Protein AF-A0A1E3NEI4-F1 (afdb_monomer_lite)

pLDDT: mean 73.91, std 18.16, range [31.12, 93.88]

Secondary structure (DSSP, 8-state):
--------GGGS-HHHHHHHHHHHHTPPTT--HHHHHHHHHTSHIIIIISGGGHHHHTT--HHHHHHHHHHHHHHHHHHHHHHHHTT------TT------HHHHHHHHS--TT--HHHHHSHHHHHHHHHHHHHHHHHHHHHHHHHHHHHHHHHHHHHHHH-

Organism: NCBI:txid763406

Structure (mmCIF, N/CA/C/O backbone):
data_AF-A0A1E3NEI4-F1
#
_entry.id   AF-A0A1E3NEI4-F1
#
loop_
_atom_site.group_PDB
_atom_site.id
_atom_site.type_symbol
_atom_site.label_atom_id
_atom_site.label_alt_id
_atom_site.label_comp_id
_atom_site.label_asym_id
_atom_site.label_entity_id
_atom_site.label_seq_id
_atom_site.pdbx_PDB_ins_code
_atom_site.Cartn_x
_atom_site.Cartn_y
_atom_site.Cartn_z
_atom_site.occupancy
_atom_site.B_iso_or_equiv
_atom_site.auth_seq_id
_atom_site.auth_comp_id
_atom_site.auth_asym_id
_atom_site.auth_atom_id
_atom_site.pdbx_PDB_model_num
ATOM 1 N N . MET A 1 1 ? 13.056 -7.498 29.288 1.00 32.44 1 MET A N 1
ATOM 2 C CA . MET A 1 1 ? 12.630 -6.504 28.282 1.00 32.44 1 MET A CA 1
ATOM 3 C C . MET A 1 1 ? 12.299 -7.281 27.020 1.00 32.44 1 MET A C 1
ATOM 5 O O . MET A 1 1 ? 13.171 -8.035 26.600 1.00 32.44 1 MET A O 1
ATOM 9 N N . PRO A 1 2 ? 11.067 -7.237 26.489 1.00 31.12 2 PRO A N 1
ATOM 10 C CA . PRO A 1 2 ? 10.793 -7.871 25.208 1.00 31.12 2 PRO A CA 1
ATOM 11 C C . PRO A 1 2 ? 11.512 -7.075 24.117 1.00 31.12 2 PRO A C 1
ATOM 13 O O . PRO A 1 2 ? 11.539 -5.848 24.166 1.00 31.12 2 PRO A O 1
ATOM 16 N N . ALA A 1 3 ? 12.159 -7.781 23.193 1.00 32.00 3 ALA A N 1
ATOM 17 C CA . ALA A 1 3 ? 12.844 -7.176 22.064 1.00 32.00 3 ALA A CA 1
ATOM 18 C C . ALA A 1 3 ? 11.830 -6.391 21.223 1.00 32.00 3 ALA A C 1
ATOM 20 O O . ALA A 1 3 ? 10.843 -6.965 20.764 1.00 32.00 3 ALA A O 1
ATOM 21 N N . GLU A 1 4 ? 12.073 -5.096 21.029 1.00 39.81 4 GLU A N 1
ATOM 22 C CA . GLU A 1 4 ? 11.400 -4.310 20.000 1.00 39.81 4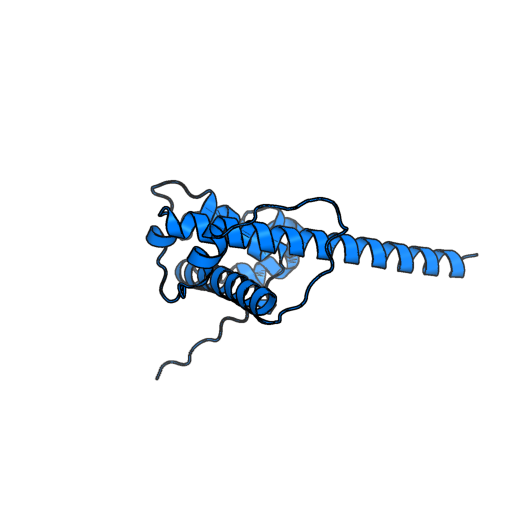 GLU A CA 1
ATOM 23 C C . GLU A 1 4 ? 11.684 -4.988 18.656 1.00 39.81 4 GLU A C 1
ATOM 25 O O . GLU A 1 4 ? 12.783 -4.883 18.107 1.00 39.81 4 GLU A O 1
ATOM 30 N N . GLN A 1 5 ? 10.716 -5.749 18.142 1.00 42.44 5 GLN A N 1
ATOM 31 C CA . GLN A 1 5 ? 10.743 -6.174 16.752 1.00 42.44 5 GLN A CA 1
ATOM 32 C C . GLN A 1 5 ? 10.670 -4.905 15.912 1.00 42.44 5 GLN A C 1
ATOM 34 O O . GLN A 1 5 ? 9.613 -4.308 15.726 1.00 42.44 5 GLN A O 1
ATOM 39 N N . THR A 1 6 ? 11.829 -4.461 15.440 1.00 49.47 6 THR A N 1
ATOM 40 C CA . THR A 1 6 ? 11.937 -3.355 14.503 1.00 49.47 6 THR A CA 1
ATOM 41 C C . THR A 1 6 ? 11.277 -3.818 13.212 1.00 49.47 6 THR A C 1
ATOM 43 O O . THR A 1 6 ? 11.806 -4.662 12.488 1.00 49.47 6 THR A O 1
ATOM 46 N N . LEU A 1 7 ? 10.065 -3.327 12.966 1.00 64.56 7 LEU A N 1
ATOM 47 C CA . LEU A 1 7 ? 9.289 -3.658 11.780 1.00 64.56 7 LEU A CA 1
ATOM 48 C C . LEU A 1 7 ? 10.082 -3.214 10.544 1.00 64.56 7 LEU A C 1
ATOM 50 O O . LEU A 1 7 ? 10.242 -2.021 10.291 1.00 64.56 7 LEU A O 1
ATOM 54 N N . ASN A 1 8 ? 10.619 -4.168 9.780 1.00 72.38 8 ASN A N 1
ATOM 55 C CA . ASN A 1 8 ? 11.379 -3.858 8.572 1.00 72.38 8 ASN A CA 1
ATOM 56 C C . ASN A 1 8 ? 10.416 -3.497 7.431 1.00 72.38 8 ASN A C 1
ATOM 58 O O . ASN A 1 8 ? 10.026 -4.342 6.623 1.00 72.38 8 ASN A O 1
ATOM 62 N N . LEU A 1 9 ? 10.023 -2.225 7.386 1.00 78.38 9 LEU A N 1
ATOM 63 C CA . LEU A 1 9 ? 9.092 -1.695 6.392 1.00 78.38 9 LEU A CA 1
ATOM 64 C C . LEU A 1 9 ? 9.659 -1.742 4.971 1.00 78.38 9 LEU A C 1
ATOM 66 O O . LEU A 1 9 ? 8.889 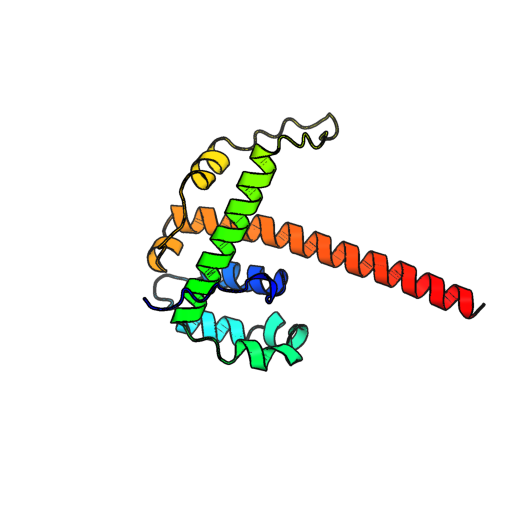-1.799 4.015 1.00 78.38 9 LEU A O 1
ATOM 70 N N . ASP A 1 10 ? 10.980 -1.731 4.794 1.00 77.12 10 ASP A N 1
ATOM 71 C CA . ASP A 1 10 ? 11.616 -1.735 3.470 1.00 77.12 10 ASP A CA 1
ATOM 72 C C . ASP A 1 10 ? 11.449 -3.063 2.729 1.00 77.12 10 ASP A C 1
ATOM 74 O O . ASP A 1 10 ? 11.578 -3.106 1.506 1.00 77.12 10 ASP A O 1
ATOM 78 N N . LYS A 1 11 ? 11.067 -4.129 3.443 1.00 79.62 11 LYS A N 1
ATOM 79 C CA . LYS A 1 11 ? 10.686 -5.407 2.836 1.00 79.62 11 LYS A CA 1
ATOM 80 C C . LYS A 1 11 ? 9.455 -5.279 1.928 1.00 79.62 11 LYS A C 1
ATOM 82 O O . LYS A 1 11 ? 9.318 -6.039 0.973 1.00 79.62 11 LYS A O 1
ATOM 87 N N . TYR A 1 12 ? 8.560 -4.334 2.212 1.00 82.62 12 TYR A N 1
ATOM 88 C CA . TYR A 1 12 ? 7.287 -4.224 1.509 1.00 82.62 12 TYR A CA 1
ATOM 89 C C . TYR A 1 12 ? 7.366 -3.268 0.310 1.00 82.62 12 TYR A C 1
ATOM 91 O O . TYR A 1 12 ? 7.750 -2.103 0.478 1.00 82.62 12 TYR A O 1
ATOM 99 N N . PRO A 1 13 ? 6.946 -3.711 -0.890 1.00 87.00 13 PRO A N 1
ATOM 100 C CA . PRO A 1 13 ? 6.829 -2.849 -2.060 1.00 87.00 13 PRO A CA 1
ATOM 101 C C . PRO A 1 13 ? 5.923 -1.630 -1.823 1.00 87.00 13 PRO A C 1
ATOM 103 O O . PRO A 1 13 ? 4.937 -1.691 -1.086 1.00 87.00 13 PRO A O 1
ATOM 106 N N . THR A 1 14 ? 6.237 -0.506 -2.470 1.00 88.56 14 THR A N 1
ATOM 107 C CA . THR A 1 14 ? 5.527 0.772 -2.282 1.00 88.56 14 THR A CA 1
ATOM 108 C C . THR A 1 14 ? 4.039 0.694 -2.646 1.00 88.56 14 THR A C 1
ATOM 110 O O . THR A 1 14 ? 3.203 1.301 -1.981 1.00 88.56 14 THR A O 1
ATOM 113 N N . ASP A 1 15 ? 3.686 -0.075 -3.673 1.00 88.62 15 ASP A N 1
ATOM 114 C CA . ASP A 1 15 ? 2.300 -0.346 -4.074 1.00 88.62 15 ASP A CA 1
ATOM 115 C C . ASP A 1 15 ? 1.542 -1.206 -3.049 1.00 88.62 15 ASP A C 1
ATOM 117 O O . ASP A 1 15 ? 0.363 -0.970 -2.802 1.00 88.62 15 ASP A O 1
ATOM 121 N N . THR A 1 16 ? 2.226 -2.147 -2.398 1.00 89.38 16 THR A N 1
ATOM 122 C CA . THR A 1 16 ? 1.676 -2.948 -1.294 1.00 89.38 16 THR A CA 1
ATOM 123 C C . THR A 1 16 ? 1.383 -2.075 -0.074 1.00 89.38 16 THR A C 1
ATOM 125 O O . THR A 1 16 ? 0.294 -2.148 0.492 1.00 89.38 16 THR A O 1
ATOM 128 N N . LYS A 1 17 ? 2.323 -1.194 0.296 1.00 89.88 17 LYS A N 1
ATOM 129 C CA . LYS A 1 17 ? 2.122 -0.202 1.365 1.00 89.88 17 LYS A CA 1
ATOM 130 C C . LYS A 1 17 ? 0.934 0.712 1.062 1.00 89.88 17 LYS A C 1
ATOM 132 O O . LYS A 1 17 ? 0.111 0.961 1.936 1.00 89.88 17 LYS A O 1
ATOM 137 N N . LEU A 1 18 ? 0.833 1.182 -0.186 1.00 92.00 18 LEU A N 1
ATOM 138 C CA . LEU A 1 18 ? -0.276 2.022 -0.637 1.00 92.00 18 LEU A CA 1
ATOM 139 C C . LEU A 1 18 ? -1.618 1.294 -0.510 1.00 92.00 18 LEU A C 1
ATOM 141 O O . LEU A 1 18 ? -2.560 1.870 0.026 1.00 92.00 18 LEU A O 1
ATOM 145 N N . LEU A 1 19 ? -1.692 0.041 -0.965 1.00 92.50 19 LEU A N 1
ATOM 146 C CA . LEU A 1 19 ? -2.904 -0.769 -0.873 1.00 92.50 19 LEU A CA 1
ATOM 147 C C . LEU A 1 19 ? -3.375 -0.923 0.577 1.00 92.50 19 LEU A C 1
ATOM 149 O O . LEU A 1 19 ? -4.558 -0.747 0.848 1.00 92.50 19 LEU A O 1
ATOM 153 N N . LEU A 1 20 ? -2.464 -1.212 1.509 1.00 91.69 20 LEU A N 1
ATOM 154 C CA . LEU A 1 20 ? -2.799 -1.354 2.928 1.00 91.69 20 LEU A CA 1
ATOM 155 C C . LEU A 1 20 ? -3.431 -0.081 3.500 1.00 91.69 20 LEU A C 1
ATOM 157 O O . LEU A 1 20 ? -4.503 -0.141 4.098 1.00 91.69 20 LEU A O 1
ATOM 161 N N . CYS A 1 21 ? -2.810 1.078 3.268 1.00 91.56 21 CYS A N 1
ATOM 162 C CA . CYS A 1 21 ? -3.359 2.355 3.723 1.00 91.56 21 CYS A CA 1
ATOM 163 C C . CYS A 1 21 ? -4.707 2.678 3.055 1.00 91.56 21 CYS A C 1
ATOM 165 O O . CYS A 1 21 ? -5.596 3.210 3.715 1.00 91.56 21 CYS A O 1
ATOM 167 N N . GLN A 1 22 ? -4.884 2.333 1.774 1.00 92.06 22 GLN A N 1
ATOM 168 C CA . GLN A 1 22 ? -6.152 2.527 1.064 1.00 92.06 22 GLN A CA 1
ATOM 169 C C . GLN A 1 22 ? -7.271 1.645 1.622 1.00 92.06 22 GLN A C 1
ATOM 171 O O . GLN A 1 22 ? -8.366 2.140 1.850 1.00 92.06 22 GLN A O 1
ATOM 176 N N . LEU A 1 23 ? -6.999 0.369 1.903 1.00 92.69 23 LEU A N 1
ATOM 177 C CA . LEU A 1 23 ? -7.999 -0.539 2.472 1.00 92.69 23 LEU A CA 1
ATOM 178 C C . LEU A 1 23 ? -8.478 -0.083 3.854 1.00 92.69 23 LEU A C 1
ATOM 180 O O . LEU A 1 23 ? -9.658 -0.227 4.163 1.00 92.69 23 LEU A O 1
ATOM 184 N N . VAL A 1 24 ? -7.578 0.483 4.663 1.00 91.25 24 VAL A N 1
ATOM 185 C CA . VAL A 1 24 ? -7.924 1.078 5.962 1.00 91.25 24 VAL A CA 1
ATOM 186 C C . VAL A 1 24 ? -8.730 2.363 5.776 1.00 91.25 24 VAL A C 1
ATOM 188 O O . VAL A 1 24 ? -9.719 2.567 6.470 1.00 91.25 24 VAL A O 1
ATOM 191 N N . TYR A 1 25 ? -8.354 3.212 4.818 1.00 89.62 25 TYR A N 1
ATOM 192 C CA . TYR A 1 25 ? -9.099 4.433 4.505 1.00 89.62 25 TYR A CA 1
ATOM 193 C C . TYR A 1 25 ? -10.526 4.151 3.998 1.00 89.62 25 TYR A C 1
ATOM 195 O O . TYR A 1 25 ? -11.470 4.839 4.384 1.00 89.62 25 TYR A O 1
ATOM 203 N N . ASP A 1 26 ? -10.685 3.115 3.173 1.00 89.56 26 ASP A N 1
ATOM 204 C CA . ASP A 1 26 ? -11.965 2.688 2.597 1.00 89.56 26 ASP A CA 1
ATOM 205 C C . ASP A 1 26 ? -12.800 1.814 3.557 1.00 89.56 26 ASP A C 1
ATOM 207 O O . ASP A 1 26 ? -13.922 1.406 3.224 1.00 89.56 26 ASP A O 1
ATOM 211 N N . ALA A 1 27 ? -12.272 1.495 4.744 1.00 87.94 27 ALA A N 1
ATOM 212 C CA . ALA A 1 27 ? -12.986 0.725 5.751 1.00 87.94 27 ALA A CA 1
ATOM 213 C C . ALA A 1 27 ? -14.217 1.500 6.253 1.00 87.94 27 ALA A C 1
ATOM 215 O O . ALA A 1 27 ? -14.184 2.711 6.491 1.00 87.94 27 ALA A O 1
ATOM 216 N N . LYS A 1 28 ? -15.339 0.791 6.401 1.00 84.12 28 LYS A N 1
ATOM 217 C CA . LYS A 1 28 ? -16.586 1.355 6.926 1.00 84.12 28 LYS A CA 1
ATOM 218 C C . LYS A 1 28 ? -16.657 1.145 8.435 1.00 84.12 28 LYS A C 1
ATOM 220 O O . LYS A 1 28 ? -15.954 0.300 8.986 1.00 84.12 28 LYS A O 1
ATOM 225 N N . GLU A 1 29 ? -17.547 1.881 9.098 1.00 77.06 29 GLU A N 1
ATOM 226 C CA . GLU A 1 29 ? -17.902 1.571 10.485 1.00 77.06 29 GLU A CA 1
ATOM 227 C C . GLU A 1 29 ? -18.332 0.103 10.602 1.00 77.06 29 GLU A C 1
ATOM 229 O O . GLU A 1 29 ? -19.144 -0.385 9.813 1.00 77.06 29 GLU A O 1
ATOM 234 N N . GLY A 1 30 ? -17.749 -0.602 11.572 1.00 79.19 30 GLY A N 1
ATOM 235 C CA . GLY A 1 30 ? -17.979 -2.028 11.802 1.00 79.19 30 GLY A CA 1
ATOM 236 C C . GLY A 1 30 ? -17.000 -2.972 11.099 1.00 79.19 30 GLY A C 1
ATOM 237 O O . GLY A 1 30 ? -17.056 -4.165 11.373 1.00 79.19 30 GLY A O 1
ATOM 238 N N . ASN A 1 31 ? -16.098 -2.478 10.241 1.00 87.38 31 ASN A N 1
ATOM 239 C CA . ASN A 1 31 ? -15.001 -3.303 9.732 1.00 87.38 31 ASN A CA 1
ATOM 240 C C . ASN A 1 31 ? -13.953 -3.584 10.816 1.00 87.38 31 ASN A C 1
ATOM 242 O O . ASN A 1 31 ? -13.656 -2.708 11.628 1.00 87.38 31 ASN A O 1
ATOM 246 N N . THR A 1 32 ? -13.369 -4.782 10.792 1.00 88.69 32 THR A N 1
ATOM 247 C CA . THR A 1 32 ? -12.263 -5.171 11.684 1.00 88.69 32 THR A CA 1
ATOM 248 C C . THR A 1 32 ? -10.937 -5.303 10.931 1.00 88.69 32 THR A C 1
ATOM 250 O O . THR A 1 32 ? -10.891 -5.274 9.697 1.00 88.69 32 THR A O 1
ATOM 253 N N . TRP A 1 33 ? -9.831 -5.468 11.661 1.00 87.62 33 TRP A N 1
ATOM 254 C CA . TRP A 1 33 ? -8.532 -5.754 11.045 1.00 87.62 33 TRP A CA 1
ATOM 255 C C . TRP A 1 33 ? -8.518 -7.082 10.291 1.00 87.62 33 TRP A C 1
ATOM 257 O O . TRP A 1 33 ? -7.833 -7.188 9.278 1.00 87.62 33 TRP A O 1
ATOM 267 N N . GLU A 1 34 ? -9.288 -8.073 10.738 1.00 89.38 34 GLU A N 1
ATOM 268 C CA . GLU A 1 34 ? -9.462 -9.346 10.038 1.00 89.38 34 GLU A CA 1
ATOM 269 C C . GLU A 1 34 ? -10.126 -9.144 8.673 1.00 89.38 34 GLU A C 1
ATOM 271 O O . GLU A 1 34 ? -9.648 -9.701 7.687 1.00 89.38 34 GLU A O 1
ATOM 276 N N . ASP A 1 35 ? -11.160 -8.298 8.581 1.00 90.75 35 ASP A N 1
ATOM 277 C CA . ASP A 1 35 ? -11.786 -7.970 7.292 1.00 90.75 35 ASP A CA 1
ATOM 278 C C . ASP A 1 35 ? -10.788 -7.311 6.334 1.00 90.75 35 ASP A C 1
ATOM 280 O O . ASP A 1 35 ? -10.783 -7.566 5.128 1.00 90.75 35 ASP A O 1
ATOM 284 N N . ILE A 1 36 ? -9.953 -6.414 6.865 1.00 91.19 36 ILE A N 1
ATOM 285 C CA . ILE A 1 36 ? -8.941 -5.701 6.083 1.00 91.19 36 ILE A CA 1
ATOM 286 C C . ILE A 1 36 ? -7.853 -6.674 5.629 1.00 91.19 36 ILE A C 1
ATOM 288 O O . ILE A 1 36 ? -7.448 -6.624 4.467 1.00 91.19 36 ILE A O 1
ATOM 292 N N . LEU A 1 37 ? -7.416 -7.575 6.512 1.00 90.00 37 LEU A N 1
ATOM 293 C CA . LEU A 1 37 ? -6.446 -8.618 6.199 1.00 90.00 37 LEU A CA 1
ATOM 294 C C . LEU A 1 37 ? -6.969 -9.536 5.094 1.00 90.00 37 LEU A C 1
ATOM 296 O O . LEU A 1 37 ? -6.253 -9.769 4.123 1.00 90.00 37 LEU A O 1
ATOM 300 N N . ASP A 1 38 ? -8.217 -9.997 5.198 1.00 89.50 38 ASP A N 1
ATOM 301 C CA . ASP A 1 38 ? -8.843 -10.855 4.190 1.00 89.50 38 ASP A CA 1
ATOM 302 C C . ASP A 1 38 ? -8.923 -10.155 2.824 1.00 89.50 38 ASP A C 1
ATOM 304 O O . ASP A 1 38 ? -8.510 -10.701 1.797 1.00 89.50 38 ASP A O 1
ATOM 308 N N . ARG A 1 39 ? -9.355 -8.888 2.796 1.00 91.06 39 ARG A N 1
ATOM 309 C CA . ARG A 1 39 ? -9.352 -8.088 1.560 1.00 91.06 39 ARG A CA 1
ATOM 310 C C . ARG A 1 39 ? -7.951 -7.909 0.993 1.00 91.06 39 ARG A C 1
ATOM 312 O O . ARG A 1 39 ? -7.786 -7.942 -0.225 1.00 91.06 39 ARG A O 1
ATOM 319 N N . PHE A 1 40 ? -6.955 -7.709 1.851 1.00 90.38 40 PHE A N 1
ATOM 320 C CA . PHE A 1 40 ? -5.568 -7.516 1.451 1.00 90.38 40 PHE A CA 1
ATOM 321 C C . PHE A 1 40 ? -4.981 -8.774 0.802 1.00 90.38 40 PHE A C 1
ATOM 323 O O . PHE A 1 40 ? -4.513 -8.700 -0.336 1.00 90.38 40 PHE A O 1
ATOM 330 N N . ILE A 1 41 ? -5.052 -9.930 1.470 1.00 87.88 41 ILE A N 1
ATOM 331 C CA . ILE A 1 41 ? -4.466 -11.184 0.963 1.00 87.88 41 ILE A CA 1
ATOM 332 C C . ILE A 1 41 ? -5.138 -11.658 -0.329 1.00 87.88 41 ILE A C 1
ATOM 334 O O . ILE A 1 41 ? -4.476 -12.241 -1.186 1.00 87.88 41 ILE A O 1
ATOM 338 N N . ASN A 1 42 ? -6.427 -11.352 -0.504 1.00 87.19 42 ASN A N 1
ATOM 339 C CA . ASN A 1 42 ? -7.191 -11.712 -1.696 1.00 87.19 42 ASN A CA 1
ATOM 340 C C . ASN A 1 42 ? -7.108 -10.657 -2.817 1.00 87.19 42 ASN A C 1
ATOM 342 O O . ASN A 1 42 ? -7.613 -10.880 -3.921 1.00 87.19 42 ASN A O 1
ATOM 346 N N . HIS A 1 43 ? -6.460 -9.511 -2.587 1.00 89.75 43 HIS A N 1
ATOM 347 C CA . HIS A 1 43 ? -6.414 -8.432 -3.570 1.00 89.75 43 HIS A CA 1
ATOM 348 C C . HIS A 1 43 ? -5.577 -8.820 -4.808 1.00 89.75 43 HIS A C 1
ATOM 350 O O . HIS A 1 43 ? -4.484 -9.368 -4.650 1.00 89.75 43 HIS A O 1
ATOM 356 N N . PRO A 1 44 ? -5.987 -8.484 -6.052 1.00 88.25 44 PRO A N 1
ATOM 357 C CA . PRO A 1 44 ? -5.240 -8.829 -7.270 1.00 88.25 44 PRO A CA 1
ATOM 358 C C . PRO A 1 44 ? -3.787 -8.343 -7.308 1.00 88.25 44 PRO A C 1
ATOM 360 O O . PRO A 1 44 ? -2.937 -8.997 -7.907 1.00 88.25 44 PRO A O 1
ATOM 363 N N . ILE A 1 45 ? -3.484 -7.206 -6.673 1.00 85.44 45 ILE A N 1
ATOM 364 C CA . ILE A 1 45 ? -2.097 -6.725 -6.532 1.00 85.44 45 ILE A CA 1
ATOM 365 C C . ILE A 1 45 ? -1.269 -7.741 -5.733 1.00 85.44 45 ILE A C 1
ATOM 367 O O . ILE A 1 45 ? -0.162 -8.079 -6.131 1.00 85.44 45 ILE A O 1
ATOM 371 N N . ILE A 1 46 ? -1.814 -8.293 -4.653 1.00 85.88 46 ILE A N 1
ATOM 372 C CA . ILE A 1 46 ? -1.108 -9.286 -3.842 1.00 85.88 46 ILE A CA 1
ATOM 373 C C . ILE A 1 46 ? -1.085 -10.635 -4.555 1.00 85.88 46 ILE A C 1
ATOM 375 O O . ILE A 1 46 ? -0.019 -11.212 -4.751 1.00 85.88 46 ILE A O 1
ATOM 379 N N . THR A 1 47 ? -2.238 -11.101 -5.036 1.00 84.69 47 THR A N 1
ATOM 380 C CA . THR A 1 47 ? -2.362 -12.450 -5.599 1.00 84.69 47 THR A CA 1
ATOM 381 C C . THR A 1 47 ? -1.699 -12.623 -6.967 1.00 84.69 47 THR A C 1
ATOM 383 O O . THR A 1 47 ? -1.241 -13.718 -7.288 1.00 84.69 47 THR A O 1
ATOM 386 N N . ARG A 1 48 ? -1.631 -11.567 -7.792 1.00 82.88 48 ARG A N 1
ATOM 387 C CA . ARG A 1 48 ? -1.085 -11.642 -9.161 1.00 82.88 48 ARG A CA 1
ATOM 388 C C . ARG A 1 48 ? 0.265 -10.961 -9.310 1.00 82.88 48 ARG A C 1
ATOM 390 O O . ARG A 1 48 ? 1.155 -11.537 -9.925 1.00 82.88 48 ARG A O 1
ATOM 397 N N . LEU A 1 49 ? 0.413 -9.737 -8.800 1.00 80.38 49 LEU A N 1
ATOM 398 C CA . LEU A 1 49 ? 1.640 -8.959 -9.003 1.00 80.38 49 LEU A CA 1
ATOM 399 C C . LEU A 1 49 ? 2.740 -9.387 -8.028 1.00 80.38 49 LEU A C 1
ATOM 401 O O . LEU A 1 49 ? 3.887 -9.543 -8.436 1.00 80.38 49 LEU A O 1
ATOM 405 N N . HIS A 1 50 ? 2.372 -9.645 -6.774 1.00 80.56 50 HIS A N 1
ATOM 406 C CA . HIS A 1 50 ? 3.282 -10.118 -5.726 1.00 80.56 50 HIS A CA 1
ATOM 407 C C . HIS A 1 50 ? 3.076 -11.602 -5.406 1.00 80.56 50 HIS A C 1
ATOM 409 O O . HIS A 1 50 ? 3.398 -12.053 -4.310 1.00 80.56 50 HIS A O 1
ATOM 415 N N . GLY A 1 51 ? 2.567 -12.371 -6.377 1.00 63.16 51 GLY A N 1
ATOM 416 C CA . GLY A 1 51 ? 2.099 -13.748 -6.198 1.00 63.16 51 GLY A CA 1
ATOM 417 C C . GLY A 1 51 ? 3.112 -14.700 -5.547 1.00 63.16 51 GLY A C 1
ATOM 418 O O . GLY A 1 51 ? 2.761 -15.547 -4.729 1.00 63.16 51 GLY A O 1
ATOM 419 N N . THR A 1 52 ? 4.397 -14.523 -5.850 1.00 59.41 52 THR A N 1
ATOM 420 C CA . THR A 1 52 ? 5.501 -15.290 -5.250 1.00 59.41 52 THR A CA 1
ATOM 421 C C . THR A 1 52 ? 5.826 -14.868 -3.814 1.00 59.41 52 THR A C 1
ATOM 423 O O . THR A 1 52 ? 6.313 -15.685 -3.040 1.00 59.41 52 THR A O 1
ATOM 426 N N . SER A 1 53 ? 5.522 -13.623 -3.438 1.00 59.50 53 SER A N 1
ATOM 427 C CA . SER A 1 53 ? 5.647 -13.100 -2.071 1.00 59.50 53 SER A CA 1
ATOM 428 C C . SER A 1 53 ? 4.395 -13.337 -1.221 1.00 59.50 53 SER A C 1
ATOM 430 O O . SER A 1 53 ? 4.432 -13.038 -0.033 1.00 59.50 53 SER A O 1
ATOM 432 N N . ILE A 1 54 ? 3.307 -13.924 -1.752 1.00 56.66 54 ILE A N 1
ATOM 433 C CA . ILE A 1 54 ? 2.103 -14.267 -0.961 1.00 56.66 54 ILE A CA 1
ATOM 434 C C . ILE A 1 54 ? 2.467 -15.098 0.273 1.00 56.66 54 ILE A C 1
ATOM 436 O O . ILE A 1 54 ? 1.900 -14.864 1.331 1.00 56.66 54 ILE A O 1
ATOM 440 N N . MET A 1 55 ? 3.436 -16.019 0.185 1.00 55.12 55 MET A N 1
ATOM 441 C CA . MET A 1 55 ? 3.873 -16.803 1.352 1.00 55.12 55 MET A CA 1
ATOM 442 C C . MET A 1 55 ? 4.447 -15.931 2.479 1.00 55.12 55 MET A C 1
ATOM 444 O O . MET A 1 55 ? 4.372 -16.304 3.646 1.00 55.12 55 MET A O 1
ATOM 448 N N . GLU A 1 56 ? 4.998 -14.763 2.148 1.00 64.44 56 GLU A N 1
ATOM 449 C CA . GLU A 1 56 ? 5.493 -13.798 3.129 1.00 64.44 56 GLU A CA 1
ATOM 450 C C . GLU A 1 56 ? 4.358 -12.983 3.761 1.00 64.44 56 GLU A C 1
ATOM 452 O O . GLU A 1 56 ? 4.478 -12.572 4.912 1.00 64.44 56 GLU A O 1
ATOM 457 N N . PHE A 1 57 ? 3.253 -12.789 3.033 1.00 64.50 57 PHE A N 1
ATOM 458 C CA . PHE A 1 57 ? 2.049 -12.100 3.508 1.00 64.50 57 PHE A CA 1
ATOM 459 C C . PHE A 1 57 ? 1.062 -13.029 4.229 1.00 64.50 57 PHE A C 1
ATOM 461 O O . PHE A 1 57 ? 0.305 -12.573 5.079 1.00 64.50 57 PHE A O 1
ATOM 468 N N . ALA A 1 58 ? 1.088 -14.331 3.933 1.00 60.53 58 ALA A N 1
ATOM 469 C CA . ALA A 1 58 ? 0.159 -15.333 4.462 1.00 60.53 58 ALA A CA 1
ATOM 470 C C . ALA A 1 58 ? 0.298 -15.575 5.975 1.00 60.53 58 ALA A C 1
ATOM 472 O O . ALA A 1 58 ? -0.610 -16.122 6.593 1.00 60.53 58 ALA A O 1
ATOM 473 N N . ASN A 1 59 ? 1.422 -15.165 6.569 1.00 67.12 59 ASN A N 1
ATOM 474 C CA . ASN A 1 59 ? 1.682 -15.305 8.003 1.00 67.12 59 ASN A CA 1
ATOM 475 C C . ASN A 1 59 ? 1.385 -14.031 8.806 1.00 67.12 59 ASN A C 1
ATOM 477 O O . ASN A 1 59 ? 1.596 -14.027 10.018 1.00 67.12 59 ASN A O 1
ATOM 481 N N . ILE A 1 60 ? 0.936 -12.951 8.157 1.00 76.12 60 ILE A N 1
ATOM 482 C CA . ILE A 1 60 ? 0.577 -11.713 8.853 1.00 76.12 60 ILE A CA 1
ATOM 483 C C . ILE A 1 60 ? -0.716 -11.958 9.633 1.00 76.12 60 ILE A C 1
ATOM 485 O O . ILE A 1 60 ? -1.723 -12.358 9.051 1.00 76.12 60 ILE A O 1
ATOM 489 N N . LYS A 1 61 ? -0.698 -11.711 10.946 1.00 79.00 61 LYS A N 1
ATOM 490 C CA . LYS A 1 61 ? -1.912 -11.703 11.774 1.00 79.00 61 LYS A CA 1
ATOM 491 C C . LYS A 1 61 ? -2.558 -10.318 11.762 1.00 79.00 61 LYS A C 1
ATOM 493 O O . LYS A 1 61 ? -1.902 -9.325 11.459 1.00 79.00 61 LYS A O 1
ATOM 498 N N . ALA A 1 62 ? -3.836 -10.240 12.128 1.00 75.81 62 ALA A N 1
ATOM 499 C CA . ALA A 1 62 ? -4.577 -8.977 12.197 1.00 75.81 62 ALA A CA 1
ATOM 500 C C . ALA A 1 62 ? -3.898 -7.941 13.122 1.00 75.81 62 ALA A C 1
ATOM 502 O O . ALA A 1 62 ? -3.735 -6.783 12.738 1.00 75.81 62 ALA A O 1
ATOM 503 N N . ASP A 1 63 ? -3.393 -8.374 14.281 1.00 75.06 63 ASP A N 1
ATOM 504 C CA . ASP A 1 63 ? -2.647 -7.509 15.208 1.00 75.06 63 ASP A CA 1
ATOM 505 C C . ASP A 1 63 ? -1.340 -6.978 14.586 1.00 75.06 63 ASP A C 1
ATOM 507 O O . ASP A 1 63 ? -1.002 -5.797 14.722 1.00 75.06 63 ASP A O 1
ATOM 511 N N . ASP A 1 64 ? -0.633 -7.815 13.823 1.00 81.88 64 ASP A N 1
ATOM 512 C CA . ASP A 1 64 ? 0.598 -7.427 13.124 1.00 81.88 64 ASP A CA 1
ATOM 513 C C . ASP A 1 64 ? 0.304 -6.452 11.971 1.00 81.88 64 ASP A C 1
ATOM 515 O O . ASP A 1 64 ? 1.098 -5.549 11.692 1.00 81.88 64 ASP A O 1
ATOM 519 N N . LEU A 1 65 ? -0.856 -6.602 11.319 1.00 84.31 65 LEU A N 1
ATOM 520 C CA . LEU A 1 65 ? -1.323 -5.721 10.249 1.00 84.31 65 LEU A CA 1
ATOM 521 C C . LEU A 1 65 ? -1.534 -4.292 10.753 1.00 84.31 65 LEU A C 1
ATOM 523 O O . LEU A 1 65 ? -1.139 -3.339 10.079 1.00 84.31 65 LEU A O 1
ATOM 527 N N . SER A 1 66 ? -2.105 -4.149 11.951 1.00 83.19 66 SER A N 1
ATOM 528 C CA . SER A 1 66 ? -2.304 -2.842 12.579 1.00 83.19 66 SER A CA 1
ATOM 529 C C . SER A 1 66 ? -0.971 -2.117 12.786 1.00 83.19 66 SER A C 1
ATOM 531 O O . SER A 1 66 ? -0.774 -0.997 12.306 1.00 83.19 66 SER A O 1
ATOM 533 N N . THR A 1 67 ? -0.005 -2.816 13.385 1.00 83.00 67 THR A N 1
ATOM 534 C CA . THR A 1 67 ? 1.343 -2.310 13.657 1.00 83.00 67 THR A CA 1
ATOM 535 C C . THR A 1 67 ? 2.071 -1.960 12.357 1.00 83.00 67 THR A C 1
ATOM 537 O O . THR A 1 67 ? 2.758 -0.939 12.276 1.00 83.00 67 THR A O 1
ATOM 540 N N . LEU A 1 68 ? 1.878 -2.765 11.308 1.00 85.88 68 LEU A N 1
ATOM 541 C CA . LEU A 1 68 ? 2.425 -2.508 9.981 1.00 85.88 68 LEU A CA 1
ATOM 542 C C . LEU A 1 68 ? 1.873 -1.215 9.371 1.00 85.88 68 LEU A C 1
ATOM 544 O O . LEU A 1 68 ? 2.656 -0.381 8.918 1.00 85.88 68 LEU A O 1
ATOM 548 N N . VAL A 1 69 ? 0.552 -1.023 9.375 1.00 88.25 69 VAL A N 1
ATOM 549 C CA . VAL A 1 69 ? -0.084 0.184 8.823 1.00 88.25 69 VAL A CA 1
ATOM 550 C C . VAL A 1 69 ? 0.380 1.433 9.567 1.00 88.25 69 VAL A C 1
ATOM 552 O O . VAL A 1 69 ? 0.776 2.410 8.931 1.00 88.25 69 VAL A O 1
ATOM 555 N N . ILE A 1 70 ? 0.400 1.395 10.899 1.00 84.69 70 ILE A N 1
ATOM 556 C CA . ILE A 1 70 ? 0.870 2.518 11.721 1.00 84.69 70 ILE A CA 1
ATOM 557 C C . ILE A 1 70 ? 2.344 2.814 11.426 1.00 84.69 70 ILE A C 1
ATOM 559 O O . ILE A 1 70 ? 2.720 3.970 11.234 1.00 84.69 70 ILE A O 1
ATOM 563 N N . GLY A 1 71 ? 3.175 1.775 11.312 1.00 84.56 71 GLY A N 1
ATOM 564 C CA . GLY A 1 71 ? 4.574 1.905 10.912 1.00 84.56 71 GLY A CA 1
ATOM 565 C C . GLY A 1 71 ? 4.734 2.594 9.554 1.00 84.56 71 GLY A C 1
ATOM 566 O O . GLY A 1 71 ? 5.549 3.507 9.424 1.00 84.56 71 GLY A O 1
ATOM 567 N N . ILE A 1 72 ? 3.924 2.219 8.558 1.00 89.00 72 ILE A N 1
ATOM 568 C CA . ILE A 1 72 ? 3.929 2.838 7.222 1.00 89.00 72 ILE A CA 1
ATOM 569 C C . ILE A 1 72 ? 3.555 4.323 7.296 1.00 89.00 72 ILE A C 1
ATOM 571 O O . ILE A 1 72 ? 4.218 5.152 6.663 1.00 89.00 72 ILE A O 1
ATOM 575 N N . ILE A 1 73 ? 2.520 4.672 8.064 1.00 86.50 73 ILE A N 1
ATOM 576 C CA . ILE A 1 73 ? 2.095 6.066 8.253 1.00 86.50 73 ILE A CA 1
ATOM 577 C C . ILE A 1 73 ? 3.227 6.863 8.909 1.00 86.50 73 ILE A C 1
ATOM 579 O O . ILE A 1 73 ? 3.639 7.887 8.362 1.00 86.50 73 ILE A O 1
ATOM 583 N N . ASN A 1 74 ? 3.793 6.356 10.007 1.00 82.69 74 ASN A N 1
ATOM 584 C CA . ASN A 1 74 ? 4.890 6.990 10.741 1.00 82.69 74 ASN A CA 1
ATOM 585 C C . ASN A 1 74 ? 6.126 7.227 9.871 1.00 82.69 74 ASN A C 1
ATOM 587 O O . ASN A 1 74 ? 6.664 8.337 9.851 1.00 82.69 74 ASN A O 1
ATOM 591 N N . ASP A 1 75 ? 6.565 6.211 9.127 1.00 85.06 75 ASP A N 1
ATOM 592 C CA . ASP A 1 75 ? 7.703 6.312 8.211 1.00 85.06 75 ASP A CA 1
ATOM 593 C C . ASP A 1 75 ? 7.440 7.355 7.117 1.00 85.06 75 ASP A C 1
ATOM 595 O O . ASP A 1 75 ? 8.278 8.217 6.838 1.00 85.06 75 ASP A O 1
ATOM 599 N N . THR A 1 76 ? 6.234 7.337 6.544 1.00 83.62 76 THR A N 1
ATOM 600 C CA . THR A 1 76 ? 5.849 8.273 5.486 1.00 83.62 76 THR A CA 1
ATOM 601 C C . THR A 1 76 ? 5.815 9.709 6.004 1.00 83.62 76 THR A C 1
ATOM 603 O O . THR A 1 76 ? 6.410 10.590 5.383 1.00 83.62 76 THR A O 1
ATOM 606 N N . VAL A 1 77 ? 5.171 9.960 7.146 1.00 77.44 77 VAL A N 1
ATOM 607 C CA . VAL A 1 77 ? 5.082 11.294 7.765 1.00 77.44 77 VAL A CA 1
ATOM 608 C C . VAL A 1 77 ? 6.469 11.796 8.176 1.00 77.44 77 VAL A C 1
ATOM 610 O O . VAL A 1 77 ? 6.816 12.942 7.889 1.00 77.44 77 VAL A O 1
ATOM 613 N N . SER A 1 78 ? 7.310 10.938 8.757 1.00 77.81 78 SER A N 1
ATOM 614 C CA . SER A 1 78 ? 8.682 11.294 9.152 1.00 77.81 78 SER A CA 1
ATOM 615 C C . SER A 1 78 ? 9.547 11.681 7.951 1.00 77.81 78 SER A C 1
ATOM 617 O O . SER A 1 78 ? 10.289 12.663 8.002 1.00 77.81 78 SER A O 1
ATOM 619 N N . LYS A 1 79 ? 9.412 10.973 6.824 1.00 77.56 79 LYS A N 1
ATOM 620 C CA . LYS A 1 79 ? 10.099 11.327 5.572 1.00 77.56 79 LYS A CA 1
ATOM 621 C C . LYS A 1 79 ? 9.611 12.656 4.993 1.00 77.56 79 LYS A C 1
ATOM 623 O O . LYS A 1 79 ? 10.398 13.370 4.374 1.00 77.56 79 LYS A O 1
ATOM 628 N N . VAL A 1 80 ? 8.343 13.016 5.206 1.00 69.94 80 VAL A N 1
ATOM 629 C CA . VAL A 1 80 ? 7.822 14.342 4.839 1.00 69.94 80 VAL A CA 1
ATOM 630 C C . VAL A 1 80 ? 8.428 15.427 5.731 1.00 69.94 80 VAL A C 1
ATOM 632 O O . VAL A 1 80 ? 8.997 16.368 5.185 1.00 69.94 80 VAL A O 1
ATOM 635 N N . LYS A 1 81 ? 8.434 15.244 7.062 1.00 67.25 81 LYS A N 1
ATOM 636 C CA . LYS A 1 81 ? 9.107 16.160 8.010 1.00 67.25 81 LYS A CA 1
ATOM 637 C C . LYS A 1 81 ? 10.538 16.457 7.595 1.00 67.25 81 LYS A C 1
ATOM 639 O O . LYS A 1 81 ? 10.932 17.618 7.514 1.00 67.25 81 LYS A O 1
ATOM 644 N N . ALA A 1 82 ? 11.308 15.402 7.329 1.00 66.06 82 ALA A N 1
ATOM 645 C CA . ALA A 1 82 ? 12.720 15.501 6.983 1.00 66.06 82 ALA A CA 1
ATOM 646 C C . ALA A 1 82 ? 12.950 16.245 5.656 1.00 66.06 82 ALA A C 1
ATOM 648 O O . ALA A 1 82 ? 13.925 16.984 5.524 1.00 66.06 82 ALA A O 1
ATOM 649 N N . ALA A 1 83 ? 12.055 16.085 4.677 1.00 61.31 83 ALA A N 1
ATOM 650 C CA . ALA A 1 83 ? 12.124 16.808 3.407 1.00 61.31 83 ALA A CA 1
ATOM 651 C C . ALA A 1 83 ? 11.845 18.313 3.569 1.00 61.31 83 ALA A C 1
ATOM 653 O O . ALA A 1 83 ? 12.470 19.120 2.881 1.00 61.31 83 ALA A O 1
ATOM 654 N N . ASP A 1 84 ? 10.962 18.686 4.499 1.00 59.50 84 ASP A N 1
ATOM 655 C CA . ASP A 1 84 ? 10.603 20.085 4.752 1.00 59.50 84 ASP A CA 1
ATOM 656 C C . ASP A 1 84 ? 11.630 20.796 5.663 1.00 59.50 84 ASP A C 1
ATOM 658 O O . ASP A 1 84 ? 11.956 21.962 5.437 1.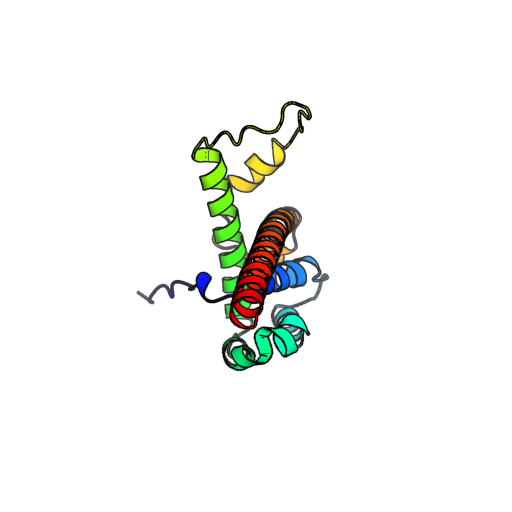00 59.50 84 ASP A O 1
ATOM 662 N N . THR A 1 85 ? 12.249 20.089 6.621 1.00 54.59 85 THR A N 1
ATOM 663 C CA . THR A 1 85 ? 13.321 20.641 7.487 1.00 54.59 85 THR A CA 1
ATOM 664 C C . THR A 1 85 ? 14.685 20.741 6.807 1.00 54.59 85 THR A C 1
ATOM 666 O O . THR A 1 85 ? 15.485 21.601 7.168 1.00 54.59 85 THR A O 1
ATOM 669 N N . SER A 1 86 ? 14.970 19.914 5.797 1.00 48.81 86 SER A N 1
ATOM 670 C CA . SER A 1 86 ? 16.258 19.935 5.084 1.00 48.81 86 SER A CA 1
ATOM 671 C C . SER A 1 86 ? 16.397 21.065 4.055 1.00 48.81 86 SER A C 1
ATOM 673 O O . SER A 1 86 ? 17.385 21.100 3.323 1.00 48.81 86 SER A O 1
ATOM 675 N N . GLY A 1 87 ? 15.449 22.013 3.988 1.00 43.56 87 GLY A N 1
ATOM 676 C CA . GLY A 1 87 ? 15.618 23.271 3.251 1.00 43.56 87 GLY A CA 1
ATOM 677 C C . GLY A 1 87 ? 15.977 23.103 1.771 1.00 43.56 87 GLY A C 1
ATOM 678 O O . GLY A 1 87 ? 16.532 24.021 1.160 1.00 43.56 87 GLY A O 1
ATOM 679 N N . THR A 1 88 ? 15.678 21.948 1.167 1.00 37.34 88 THR A N 1
ATOM 680 C CA . THR A 1 88 ? 15.945 21.732 -0.253 1.00 37.34 88 THR A CA 1
ATOM 681 C C . THR A 1 88 ? 14.857 22.458 -1.022 1.00 37.34 88 THR A C 1
ATOM 683 O O . THR A 1 88 ? 13.803 21.914 -1.346 1.00 37.34 88 THR A O 1
ATOM 686 N N . THR A 1 89 ? 15.117 23.734 -1.294 1.00 38.78 89 THR A N 1
ATOM 687 C CA . THR A 1 89 ? 14.377 24.556 -2.245 1.00 38.78 89 THR A CA 1
ATOM 688 C C . THR A 1 89 ? 14.477 23.886 -3.611 1.00 38.78 89 THR A C 1
ATOM 690 O O . THR A 1 89 ? 15.322 24.210 -4.446 1.00 38.78 89 THR A O 1
ATOM 693 N N . VAL A 1 90 ? 13.586 22.928 -3.864 1.00 38.66 90 VAL A N 1
ATOM 694 C CA . VAL A 1 90 ? 13.234 22.529 -5.218 1.00 38.66 90 VAL A CA 1
ATOM 695 C C . VAL A 1 90 ? 12.717 23.808 -5.853 1.00 38.66 90 VAL A C 1
ATOM 697 O O . VAL A 1 90 ? 11.621 24.264 -5.526 1.00 38.66 90 VAL A O 1
ATOM 700 N N . LYS A 1 91 ? 13.544 24.441 -6.694 1.00 34.28 91 LYS A N 1
ATOM 701 C CA . LYS A 1 91 ? 13.153 25.585 -7.517 1.00 34.28 91 LYS A CA 1
ATOM 702 C C . LYS A 1 91 ? 11.923 25.159 -8.311 1.00 34.28 91 LYS A C 1
ATOM 704 O O . LYS A 1 91 ? 12.042 24.538 -9.365 1.00 34.28 91 LYS A O 1
ATOM 709 N N . GLN A 1 92 ? 10.738 25.450 -7.780 1.00 38.91 92 GLN A N 1
ATOM 710 C CA . GLN A 1 92 ? 9.509 25.280 -8.526 1.00 38.91 92 GLN A CA 1
ATOM 711 C C . GLN A 1 92 ? 9.610 26.190 -9.755 1.00 38.91 92 GLN A C 1
ATOM 713 O O . GLN A 1 92 ? 10.072 27.332 -9.627 1.00 38.91 92 GLN A O 1
ATOM 718 N N . PRO A 1 93 ? 9.226 25.714 -10.951 1.00 37.91 93 PRO A N 1
ATOM 719 C CA . PRO A 1 93 ? 9.162 26.575 -12.118 1.00 37.91 93 PRO A CA 1
ATOM 720 C C . PRO A 1 93 ? 8.284 27.787 -11.781 1.00 37.91 93 PRO A C 1
ATOM 722 O O . PRO A 1 93 ? 7.150 27.643 -11.319 1.00 37.91 93 PRO A O 1
ATOM 725 N N . ARG A 1 94 ? 8.864 28.984 -11.935 1.00 43.34 94 ARG A N 1
ATOM 726 C CA . ARG A 1 94 ? 8.231 30.280 -11.657 1.00 43.34 94 ARG A CA 1
ATOM 727 C C . ARG A 1 94 ? 6.888 30.339 -12.389 1.00 43.34 94 ARG A C 1
ATOM 729 O O . ARG A 1 94 ? 6.874 30.472 -13.607 1.00 43.34 94 ARG A O 1
ATOM 736 N N . GLY A 1 95 ? 5.773 30.226 -11.666 1.00 37.25 95 GLY A N 1
ATOM 737 C CA . GLY A 1 95 ? 4.454 30.365 -12.293 1.00 37.25 95 GLY A CA 1
ATOM 738 C C . GLY A 1 95 ? 3.22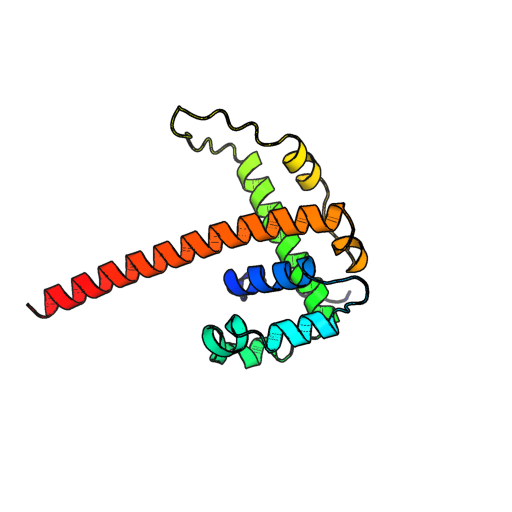0 29.949 -11.494 1.00 37.25 95 GLY A C 1
ATOM 739 O O . GLY A 1 95 ? 2.122 30.328 -11.882 1.00 37.25 95 GLY A O 1
ATOM 740 N N . ARG A 1 96 ? 3.333 29.228 -10.373 1.00 38.31 96 ARG A N 1
ATOM 741 C CA . ARG A 1 96 ? 2.166 28.941 -9.518 1.00 38.31 96 ARG A CA 1
ATOM 742 C C . ARG A 1 96 ? 2.540 29.066 -8.049 1.00 38.31 96 ARG A C 1
ATOM 744 O O . ARG A 1 96 ? 3.141 28.163 -7.483 1.00 38.31 96 ARG A O 1
ATOM 751 N N . ARG A 1 97 ? 2.153 30.180 -7.417 1.00 37.88 97 ARG A N 1
ATOM 752 C CA . ARG A 1 97 ? 2.006 30.234 -5.957 1.00 37.88 97 ARG A CA 1
ATOM 753 C C . ARG A 1 97 ? 0.899 29.247 -5.589 1.00 37.88 97 ARG A C 1
ATOM 755 O O . ARG A 1 97 ? -0.277 29.581 -5.657 1.00 37.88 97 ARG A O 1
ATOM 762 N N . SER A 1 98 ? 1.275 28.013 -5.275 1.00 39.53 98 SER A N 1
ATOM 763 C CA . SER A 1 98 ? 0.378 27.093 -4.590 1.00 39.53 98 SER A CA 1
ATOM 764 C C . SER A 1 98 ? 0.322 27.553 -3.140 1.00 39.53 98 SER A C 1
ATOM 766 O O . SER A 1 98 ? 1.306 27.416 -2.421 1.00 39.53 98 SER A O 1
ATOM 768 N N . GLN A 1 99 ? -0.814 28.102 -2.712 1.00 40.47 99 GLN A N 1
ATOM 769 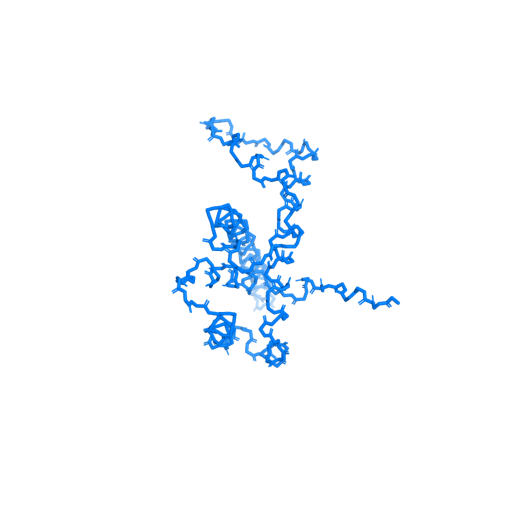C CA . GLN A 1 99 ? -1.220 28.004 -1.312 1.00 40.47 99 GLN A CA 1
ATOM 770 C C . GLN A 1 99 ? -1.283 26.505 -0.979 1.00 40.47 99 GLN A C 1
ATOM 772 O O . GLN A 1 99 ? -2.230 25.818 -1.337 1.00 40.47 99 GLN A O 1
ATOM 777 N N . ARG A 1 100 ? -0.203 25.963 -0.430 1.00 44.19 100 ARG A N 1
ATOM 778 C CA . ARG A 1 100 ? -0.118 24.663 0.241 1.00 44.19 100 ARG A CA 1
ATOM 779 C C . ARG A 1 100 ? 0.764 24.931 1.450 1.00 44.19 100 ARG A C 1
ATOM 781 O O . ARG A 1 100 ? 1.856 25.444 1.250 1.00 44.19 100 ARG A O 1
ATOM 788 N N . ASN A 1 101 ? 0.412 24.626 2.681 1.00 49.34 101 ASN A N 1
ATOM 789 C CA . ASN A 1 101 ? -0.861 24.309 3.312 1.00 49.34 101 ASN A CA 1
ATOM 790 C C . ASN A 1 101 ? -0.473 24.412 4.793 1.00 49.34 101 ASN A C 1
ATOM 792 O O . ASN A 1 101 ? 0.185 23.512 5.300 1.00 49.34 101 ASN A O 1
ATOM 796 N N . SER A 1 102 ? -0.826 25.493 5.489 1.00 47.97 102 SER A N 1
ATOM 797 C CA . SER A 1 102 ? -0.566 25.610 6.940 1.00 47.97 102 SER A CA 1
ATOM 798 C C . SER A 1 102 ? -1.283 24.524 7.761 1.00 47.97 102 SER A C 1
ATOM 800 O O . SER A 1 102 ? -1.052 24.376 8.957 1.00 47.97 102 SER A O 1
ATOM 802 N N . HIS A 1 103 ? -2.181 23.778 7.116 1.00 49.94 103 HIS A N 1
ATOM 803 C CA . HIS A 1 103 ? -2.914 22.651 7.668 1.00 49.94 103 HIS A CA 1
ATOM 804 C C . HIS A 1 103 ? -2.109 21.341 7.633 1.00 49.94 103 HIS A C 1
ATOM 806 O O . HIS A 1 103 ? -2.123 20.602 8.613 1.00 49.94 103 HIS A O 1
ATOM 812 N N . ASP A 1 104 ? -1.341 21.101 6.561 1.00 50.31 104 ASP A N 1
ATOM 813 C CA . ASP A 1 104 ? -0.498 19.904 6.431 1.00 50.31 104 ASP A CA 1
ATOM 814 C C . ASP A 1 104 ? 0.628 19.938 7.483 1.00 50.31 104 ASP A C 1
ATOM 816 O O . ASP A 1 104 ? 0.938 18.914 8.080 1.00 50.31 104 ASP A O 1
ATOM 820 N N . GLU A 1 105 ? 1.192 21.120 7.771 1.00 51.81 105 GLU A N 1
ATOM 821 C CA . GLU A 1 105 ? 2.243 21.305 8.788 1.00 51.81 105 GLU A CA 1
ATOM 822 C C . GLU A 1 105 ? 1.767 20.953 10.209 1.00 51.81 105 GLU A C 1
ATOM 824 O O . GLU A 1 105 ? 2.506 20.313 10.956 1.00 51.81 105 GLU A O 1
ATOM 829 N N . LYS A 1 106 ? 0.514 21.280 10.566 1.00 51.75 106 LYS A N 1
ATOM 830 C CA . LYS A 1 106 ? -0.062 20.943 11.882 1.00 51.75 106 LYS A CA 1
ATOM 831 C C . LYS A 1 106 ? -0.300 19.443 12.061 1.00 51.75 106 LYS A C 1
ATOM 833 O O . LYS A 1 106 ? -0.013 18.911 13.124 1.00 51.75 106 LYS A O 1
ATOM 838 N N . LEU A 1 107 ? -0.785 18.762 11.020 1.00 55.06 107 LEU A N 1
ATOM 839 C CA . LEU A 1 107 ? -0.962 17.301 11.018 1.00 55.06 107 LEU A CA 1
ATOM 840 C C . LEU A 1 107 ? 0.368 16.560 11.141 1.00 55.06 107 LEU A C 1
ATOM 842 O O . LEU A 1 107 ? 0.436 15.462 11.684 1.00 55.06 107 LEU A O 1
ATOM 846 N N . ILE A 1 108 ? 1.426 17.162 10.605 1.00 55.66 108 ILE A N 1
ATOM 847 C CA . ILE A 1 108 ? 2.758 16.597 10.633 1.00 55.66 108 ILE A CA 1
ATOM 848 C C . ILE A 1 108 ? 3.331 16.671 12.055 1.00 55.66 108 ILE A C 1
ATOM 850 O O . ILE A 1 108 ? 3.899 15.682 12.490 1.00 55.66 108 ILE A O 1
ATOM 854 N N . GLU A 1 109 ? 3.187 17.762 12.814 1.00 53.69 109 GLU A N 1
ATOM 855 C CA . GLU A 1 109 ? 3.839 17.931 14.130 1.00 53.69 109 GLU A CA 1
ATOM 856 C C . GLU A 1 109 ? 3.511 16.845 15.175 1.00 53.69 109 GLU A C 1
ATOM 858 O O . GLU A 1 109 ? 4.390 16.494 15.967 1.00 53.69 109 GLU A O 1
ATOM 863 N N . GLU A 1 110 ? 2.335 16.220 15.124 1.00 55.06 110 GLU A N 1
ATOM 864 C CA . GLU A 1 110 ? 1.938 15.186 16.084 1.00 55.06 110 GLU A CA 1
ATOM 865 C C . GLU A 1 110 ? 2.572 13.819 15.761 1.00 55.06 110 GLU A C 1
ATOM 867 O O . GLU A 1 110 ? 2.527 13.304 14.644 1.00 55.06 110 GLU A O 1
ATOM 872 N N . SER A 1 111 ? 3.251 13.232 16.748 1.00 51.44 111 SER A N 1
ATOM 873 C CA . SER A 1 111 ? 3.843 11.898 16.638 1.00 51.44 111 SER A CA 1
ATOM 874 C C . SER A 1 111 ? 2.743 10.840 16.757 1.00 51.44 111 SER A C 1
ATOM 876 O O . SER A 1 111 ? 2.104 10.732 17.797 1.00 51.44 111 SER A O 1
ATOM 878 N N . VAL A 1 112 ? 2.549 10.034 15.713 1.00 56.31 112 VAL A N 1
ATOM 879 C CA . VAL A 1 112 ? 1.472 9.028 15.554 1.00 56.31 112 VAL A CA 1
ATOM 880 C C . VAL A 1 112 ? 1.811 7.708 16.296 1.00 56.31 112 VAL A C 1
ATOM 882 O O . VAL A 1 112 ? 1.424 6.601 15.921 1.00 56.31 112 VAL A O 1
ATOM 885 N N . VAL A 1 113 ? 2.580 7.795 17.386 1.00 54.03 113 VAL A N 1
ATOM 886 C CA . VAL A 1 113 ? 2.972 6.630 18.194 1.00 54.03 113 VAL A CA 1
ATOM 887 C C . VAL A 1 113 ? 1.791 6.201 19.064 1.00 54.03 113 VAL A C 1
ATOM 889 O O . VAL A 1 113 ? 1.363 6.951 19.934 1.00 54.03 113 VAL A O 1
ATOM 892 N N . GLY A 1 114 ? 1.297 4.979 18.844 1.00 54.03 114 GLY A N 1
ATOM 893 C CA . GLY A 1 114 ? 0.199 4.395 19.623 1.00 54.03 114 GLY A CA 1
ATOM 894 C C . GLY A 1 114 ? -1.198 4.602 19.034 1.00 54.03 114 GLY A C 1
ATOM 895 O O . GLY A 1 114 ? -2.163 4.507 19.783 1.00 54.03 114 GLY A O 1
ATOM 896 N N . LEU A 1 115 ? -1.317 4.885 17.728 1.00 62.72 115 LEU A N 1
ATOM 897 C CA . LEU A 1 115 ? -2.628 4.998 17.087 1.00 62.72 115 LEU A CA 1
ATOM 898 C C . LEU A 1 115 ? -3.339 3.640 17.004 1.00 62.72 115 LEU A C 1
ATOM 900 O O . LEU A 1 115 ? -2.817 2.697 16.425 1.00 62.72 115 LEU A O 1
ATOM 904 N N . GLU A 1 116 ? -4.549 3.547 17.536 1.00 65.69 116 GLU A N 1
ATOM 905 C CA . GLU A 1 116 ? -5.426 2.385 17.401 1.00 65.69 116 GLU A CA 1
ATOM 906 C C . GLU A 1 116 ? -6.302 2.487 16.140 1.00 65.69 116 GLU A C 1
ATOM 908 O O . GLU A 1 116 ? -6.475 3.557 15.554 1.00 65.69 116 GLU A O 1
ATOM 913 N N . PHE A 1 117 ? -6.913 1.376 15.716 1.00 62.19 117 PHE A N 1
ATOM 914 C CA . PHE A 1 117 ? -7.770 1.337 14.520 1.00 62.19 117 PHE A CA 1
ATOM 915 C C . PHE A 1 117 ? -8.872 2.397 14.520 1.00 62.19 117 PHE A C 1
ATOM 917 O O . PHE A 1 117 ? -9.056 3.111 13.540 1.00 62.19 117 PHE A O 1
ATOM 924 N N . PHE A 1 118 ? -9.579 2.536 15.641 1.00 60.88 118 PHE A N 1
ATOM 925 C CA . PHE A 1 118 ? -10.667 3.503 15.768 1.00 60.88 118 PHE A CA 1
ATOM 926 C C . PHE A 1 118 ? -10.173 4.949 15.643 1.00 60.88 118 PHE A C 1
ATOM 928 O O . PHE A 1 118 ? -10.907 5.796 15.142 1.00 60.88 118 PHE A O 1
ATOM 935 N N . GLN A 1 119 ? -8.916 5.209 16.014 1.00 67.38 119 GLN A N 1
ATOM 936 C CA . GLN A 1 119 ? -8.267 6.506 15.830 1.00 67.38 119 GLN A CA 1
ATOM 937 C C . GLN A 1 119 ? -7.832 6.723 14.374 1.00 67.38 119 GLN A C 1
ATOM 939 O O . GLN A 1 119 ? -7.794 7.844 13.901 1.00 67.38 119 GLN A O 1
ATOM 944 N N . LEU A 1 120 ? -7.562 5.666 13.600 1.00 71.69 120 LEU A N 1
ATOM 945 C CA . LEU A 1 120 ? -7.385 5.796 12.146 1.00 71.69 120 LEU A CA 1
ATOM 946 C C . LEU A 1 120 ? -8.705 6.098 11.423 1.00 71.69 120 LEU A C 1
ATOM 948 O O . LEU A 1 120 ? -8.704 6.709 10.353 1.00 71.69 120 LEU A O 1
ATOM 952 N N . CYS A 1 121 ? -9.829 5.675 12.002 1.00 72.56 121 CYS A N 1
ATOM 953 C CA . CYS A 1 121 ? -11.161 5.922 11.463 1.00 72.56 121 CYS A CA 1
ATOM 954 C C . CYS A 1 121 ? -11.724 7.309 11.809 1.00 72.56 121 CYS A C 1
ATOM 956 O O . CYS A 1 121 ? -12.686 7.728 11.153 1.00 72.56 121 CYS A O 1
ATOM 958 N N . ASP A 1 122 ? -11.152 8.010 12.792 1.00 79.38 122 ASP A N 1
ATOM 959 C CA . ASP A 1 122 ? -11.546 9.369 13.158 1.00 79.38 122 ASP A CA 1
ATOM 960 C C . ASP A 1 122 ? -11.077 10.414 12.122 1.00 79.38 122 ASP A C 1
ATOM 962 O O . ASP A 1 122 ? -10.396 10.104 11.140 1.00 79.38 122 ASP A O 1
ATOM 966 N N . HIS A 1 123 ? -11.500 11.672 12.290 1.00 77.69 123 HIS A N 1
ATOM 967 C CA . HIS A 1 123 ? -11.182 12.736 11.331 1.00 77.69 123 HIS A CA 1
ATOM 968 C C . HIS A 1 123 ? -9.669 12.914 11.142 1.00 77.69 123 HIS A C 1
ATOM 970 O O . HIS A 1 123 ? -9.204 13.094 10.018 1.00 77.69 123 HIS A O 1
ATOM 976 N N . GLN A 1 124 ? -8.899 12.848 12.225 1.00 77.56 124 GLN A N 1
ATOM 977 C CA . GLN A 1 124 ? -7.473 13.141 12.212 1.00 77.56 124 GLN A CA 1
ATOM 978 C C . GLN A 1 124 ? -6.665 11.969 11.641 1.00 77.56 124 GLN A C 1
ATOM 980 O O . GLN A 1 124 ? -5.787 12.167 10.797 1.00 77.56 124 GLN A O 1
ATOM 985 N N . GLY A 1 125 ? -7.015 10.736 12.008 1.00 77.88 125 GLY A N 1
ATOM 986 C CA . GLY A 1 125 ? -6.459 9.529 11.409 1.00 77.88 125 GLY A CA 1
ATOM 987 C C . GLY A 1 125 ? -6.727 9.436 9.910 1.00 77.88 125 GLY A C 1
ATOM 988 O O . GLY A 1 125 ? -5.826 9.104 9.134 1.00 77.88 125 GLY A O 1
ATOM 989 N N . ARG A 1 126 ? -7.929 9.824 9.465 1.00 82.25 126 ARG A N 1
ATOM 990 C CA . ARG A 1 126 ? -8.266 9.890 8.035 1.00 82.25 126 ARG A CA 1
ATOM 991 C C . ARG A 1 126 ? -7.409 10.899 7.279 1.00 82.25 126 ARG A C 1
ATOM 993 O O . ARG A 1 126 ? -6.974 10.599 6.168 1.00 82.25 126 ARG A O 1
ATOM 1000 N N . GLU A 1 127 ? -7.136 12.067 7.849 1.00 82.94 127 GLU A N 1
ATOM 1001 C CA . GLU A 1 127 ? -6.259 13.063 7.220 1.00 82.94 127 GLU A CA 1
ATOM 1002 C C . GLU A 1 127 ? -4.816 12.562 7.085 1.00 82.94 127 GLU A C 1
ATOM 1004 O O . GLU A 1 127 ? -4.201 12.715 6.024 1.00 82.94 127 GLU A O 1
ATOM 1009 N N . LEU A 1 128 ? -4.299 11.874 8.107 1.00 82.38 128 LEU A N 1
ATOM 1010 C CA . LEU A 1 128 ? -2.987 11.224 8.054 1.00 82.38 128 LEU A CA 1
ATOM 1011 C C . LEU A 1 128 ? -2.936 10.117 6.993 1.00 82.38 128 LEU A C 1
ATOM 1013 O O . LEU A 1 128 ? -1.962 10.026 6.240 1.00 82.38 128 LEU A O 1
ATOM 1017 N N . LEU A 1 129 ? -3.994 9.311 6.877 1.00 85.88 129 LEU A N 1
ATOM 1018 C CA . LEU A 1 129 ? -4.124 8.292 5.834 1.00 85.88 129 LEU A CA 1
ATOM 1019 C C . LEU A 1 129 ? -4.164 8.907 4.433 1.00 85.88 129 LEU A C 1
ATOM 1021 O O . LEU A 1 129 ? -3.484 8.404 3.537 1.00 85.88 129 LEU A O 1
ATOM 1025 N N . ILE A 1 130 ? -4.890 10.012 4.233 1.00 86.56 130 ILE A N 1
ATOM 1026 C CA . ILE A 1 130 ? -4.920 10.744 2.956 1.00 86.56 130 ILE A CA 1
ATOM 1027 C C . ILE A 1 130 ? -3.520 11.252 2.603 1.00 86.56 130 ILE A C 1
ATOM 1029 O O . ILE A 1 130 ? -3.058 11.068 1.470 1.00 86.56 130 ILE A O 1
ATOM 1033 N N . LEU A 1 131 ? -2.823 11.864 3.564 1.00 84.56 131 LEU A N 1
ATOM 1034 C CA . LEU A 1 131 ? -1.459 12.352 3.374 1.00 84.56 131 LEU A CA 1
ATOM 1035 C C . LEU A 1 131 ? -0.509 11.203 3.005 1.00 84.56 131 LEU A C 1
ATOM 1037 O O . LEU A 1 131 ? 0.243 11.307 2.027 1.00 84.56 131 LEU A O 1
ATOM 1041 N N . CYS A 1 132 ? -0.576 10.100 3.752 1.00 87.56 132 CYS A N 1
ATOM 1042 C CA . CYS A 1 132 ? 0.230 8.906 3.535 1.00 87.56 132 CYS A CA 1
ATOM 1043 C C . CYS A 1 132 ? -0.031 8.302 2.146 1.00 87.56 132 CYS A C 1
ATOM 1045 O O . CYS A 1 132 ? 0.900 8.183 1.342 1.00 87.56 132 CYS A O 1
ATOM 1047 N N . CYS A 1 133 ? -1.296 8.041 1.800 1.00 89.94 133 CYS A N 1
ATOM 1048 C CA . CYS A 1 133 ? -1.699 7.532 0.488 1.00 89.94 133 CYS A CA 1
ATOM 1049 C C . CYS A 1 133 ? -1.230 8.456 -0.642 1.00 89.94 133 CYS A C 1
ATOM 1051 O O . CYS A 1 133 ? -0.671 7.997 -1.638 1.00 89.94 133 CYS A O 1
ATOM 1053 N N . GLY A 1 134 ? -1.386 9.773 -0.484 1.00 86.75 134 GLY A N 1
ATOM 1054 C CA . GLY A 1 134 ? -0.951 10.756 -1.474 1.00 86.75 134 GLY A CA 1
ATOM 1055 C C . GLY A 1 134 ? 0.564 10.753 -1.718 1.00 86.75 134 GLY A C 1
ATOM 1056 O O . GLY A 1 134 ? 1.013 11.009 -2.841 1.00 86.75 134 GLY A O 1
ATOM 1057 N N . LYS A 1 135 ? 1.375 10.462 -0.695 1.00 86.69 135 LYS A N 1
ATOM 1058 C CA . LYS A 1 135 ? 2.839 10.351 -0.813 1.00 86.69 135 LYS A CA 1
ATOM 1059 C C . LYS A 1 135 ? 3.255 9.004 -1.398 1.00 86.69 135 LYS A C 1
ATOM 1061 O O . LYS A 1 135 ? 4.017 8.994 -2.366 1.00 86.69 135 LYS A O 1
ATOM 1066 N N . LEU A 1 136 ? 2.706 7.901 -0.890 1.00 88.19 136 LEU A N 1
ATOM 1067 C CA . LEU A 1 136 ? 2.955 6.556 -1.415 1.00 88.19 136 LEU A CA 1
ATOM 1068 C C . LEU A 1 136 ? 2.553 6.445 -2.890 1.00 88.19 136 LEU A C 1
ATOM 1070 O O . LEU A 1 136 ? 3.307 5.900 -3.692 1.00 88.19 136 LEU A O 1
ATOM 1074 N N . HIS A 1 137 ? 1.440 7.061 -3.290 1.00 89.75 137 HIS A N 1
ATOM 1075 C CA . HIS A 1 137 ? 1.027 7.121 -4.689 1.00 89.75 137 HIS A CA 1
ATOM 1076 C C . HIS A 1 137 ? 2.065 7.828 -5.573 1.00 89.75 137 HIS A C 1
ATOM 1078 O O . HIS A 1 137 ? 2.443 7.312 -6.625 1.00 89.75 137 HIS A O 1
ATOM 1084 N N . LYS A 1 138 ? 2.588 8.987 -5.146 1.00 86.94 138 LYS A N 1
ATOM 1085 C CA . LYS A 1 138 ? 3.639 9.701 -5.896 1.00 86.94 138 LYS A CA 1
ATOM 1086 C C . LYS A 1 138 ? 4.915 8.871 -6.024 1.00 86.94 138 LYS A C 1
ATOM 1088 O O . LYS A 1 138 ? 5.516 8.869 -7.099 1.00 86.94 138 LYS A O 1
ATOM 1093 N N . LEU A 1 139 ? 5.314 8.178 -4.955 1.00 86.38 139 LEU A N 1
ATOM 1094 C CA . LEU A 1 139 ? 6.473 7.283 -4.962 1.00 86.38 139 LEU A CA 1
ATOM 1095 C C . LEU A 1 139 ? 6.256 6.108 -5.920 1.00 86.38 139 LEU A C 1
ATOM 1097 O O . LEU A 1 139 ? 7.092 5.877 -6.790 1.00 86.38 139 LEU A O 1
ATOM 1101 N N . CYS A 1 140 ? 5.099 5.451 -5.846 1.00 86.62 140 CYS A N 1
ATOM 1102 C CA . CYS A 1 140 ? 4.725 4.356 -6.737 1.00 86.62 140 CYS A CA 1
ATOM 1103 C C . CYS A 1 140 ? 4.770 4.787 -8.215 1.00 86.62 140 CYS A C 1
ATOM 1105 O O . CYS A 1 140 ? 5.410 4.140 -9.046 1.00 86.62 140 CYS A O 1
ATOM 1107 N N . VAL A 1 141 ? 4.187 5.945 -8.551 1.00 86.88 141 VAL A N 1
ATOM 1108 C CA . VAL A 1 141 ? 4.235 6.499 -9.916 1.00 86.88 141 VAL A CA 1
ATOM 1109 C C . VAL A 1 141 ? 5.674 6.783 -10.362 1.00 86.88 141 VAL A C 1
ATOM 1111 O O . VAL A 1 141 ? 6.028 6.508 -11.512 1.00 86.88 141 VAL A O 1
ATOM 1114 N N . ALA A 1 142 ? 6.515 7.336 -9.485 1.00 86.75 142 ALA A N 1
ATOM 1115 C CA . ALA A 1 142 ? 7.918 7.600 -9.795 1.00 86.75 142 ALA A CA 1
ATOM 1116 C C . ALA A 1 142 ? 8.707 6.301 -10.039 1.00 86.75 142 ALA A C 1
ATOM 1118 O O . ALA A 1 142 ? 9.478 6.221 -10.998 1.00 86.75 142 ALA A O 1
ATOM 1119 N N . GLU A 1 143 ? 8.476 5.269 -9.227 1.00 88.62 143 GLU A N 1
ATOM 1120 C CA . GLU A 1 143 ? 9.093 3.951 -9.383 1.00 88.62 143 GLU A CA 1
ATOM 1121 C C . GLU A 1 143 ? 8.693 3.280 -10.698 1.00 88.62 143 GLU A C 1
ATOM 1123 O O . GLU A 1 143 ? 9.569 2.798 -11.420 1.00 88.62 143 GLU A O 1
ATOM 1128 N N . ILE A 1 144 ? 7.403 3.296 -11.052 1.00 87.31 144 ILE A N 1
ATOM 1129 C CA . ILE A 1 144 ? 6.906 2.754 -12.326 1.00 87.31 144 ILE A CA 1
ATOM 1130 C C . ILE A 1 144 ? 7.560 3.486 -13.499 1.00 87.31 144 ILE A C 1
ATOM 1132 O O . ILE A 1 144 ? 8.102 2.847 -14.401 1.00 87.31 144 ILE A O 1
ATOM 1136 N N . LYS A 1 145 ? 7.588 4.825 -13.474 1.00 88.06 145 LYS A N 1
ATOM 1137 C CA . LYS A 1 145 ? 8.250 5.625 -14.519 1.00 88.06 145 LYS A CA 1
ATOM 1138 C C . LYS A 1 145 ? 9.732 5.278 -14.652 1.00 88.06 145 LYS A C 1
ATOM 1140 O O . LYS A 1 145 ? 10.231 5.169 -15.772 1.00 88.06 145 LYS A O 1
ATOM 1145 N N . ARG A 1 146 ? 10.434 5.077 -13.532 1.00 90.00 146 ARG A N 1
ATOM 1146 C CA . ARG A 1 146 ? 11.846 4.676 -13.532 1.00 90.00 146 ARG A CA 1
ATOM 1147 C C . ARG A 1 146 ? 12.034 3.285 -14.137 1.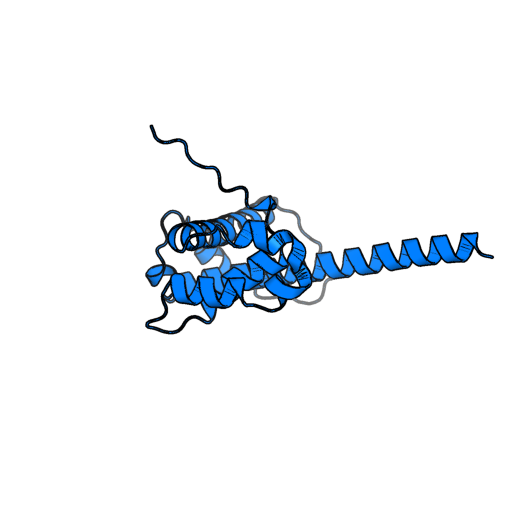00 90.00 146 ARG A C 1
ATOM 1149 O O . ARG A 1 146 ? 12.882 3.135 -15.009 1.00 90.00 146 ARG A O 1
ATOM 1156 N N . LYS A 1 147 ? 11.225 2.302 -13.727 1.00 88.31 147 LYS A N 1
ATOM 1157 C CA . LYS A 1 147 ? 11.258 0.935 -14.276 1.00 88.31 147 LYS A CA 1
ATOM 1158 C C . LYS A 1 147 ? 11.009 0.936 -15.786 1.00 88.31 147 LYS A C 1
ATOM 1160 O O . LYS A 1 147 ? 11.802 0.377 -16.529 1.00 88.31 147 LYS A O 1
ATOM 1165 N N . LEU A 1 148 ? 9.983 1.649 -16.258 1.00 90.44 148 LEU A N 1
ATOM 1166 C CA . LEU A 1 148 ? 9.695 1.776 -17.693 1.00 90.44 148 LEU A CA 1
ATOM 1167 C C . LEU A 1 148 ? 10.845 2.432 -18.468 1.00 90.44 148 LEU A C 1
ATOM 1169 O O . LEU A 1 148 ? 11.184 1.993 -19.565 1.00 90.44 148 LEU A O 1
ATOM 1173 N N . SER A 1 149 ? 11.463 3.470 -17.900 1.00 92.50 149 SER A N 1
ATOM 1174 C CA . SER A 1 149 ? 12.622 4.134 -18.504 1.00 92.50 149 SER A CA 1
ATOM 1175 C C . SER A 1 149 ? 13.831 3.199 -18.614 1.00 92.50 149 SER A C 1
ATOM 1177 O O . SER A 1 149 ? 14.475 3.155 -19.662 1.00 92.50 149 SER A O 1
ATOM 1179 N N . ASN A 1 150 ? 14.112 2.415 -17.568 1.00 91.69 150 ASN A N 1
ATOM 1180 C CA . ASN A 1 150 ? 15.195 1.431 -17.571 1.00 91.69 150 ASN A CA 1
ATOM 1181 C C . ASN A 1 150 ? 14.939 0.324 -18.596 1.00 91.69 150 ASN A C 1
ATOM 1183 O O . ASN A 1 150 ? 15.779 0.114 -19.464 1.00 91.69 150 ASN A O 1
ATOM 1187 N N . ASN A 1 151 ? 13.747 -0.274 -18.591 1.00 92.06 151 ASN A N 1
ATOM 1188 C CA . ASN A 1 151 ? 13.382 -1.314 -19.553 1.00 92.06 151 ASN A CA 1
ATOM 1189 C C . ASN A 1 151 ? 13.485 -0.808 -20.999 1.00 92.06 151 ASN A C 1
ATOM 1191 O O . ASN A 1 151 ? 13.942 -1.526 -21.882 1.00 92.06 151 ASN A O 1
ATOM 1195 N N . ARG A 1 152 ? 13.107 0.452 -21.260 1.00 93.88 152 ARG A N 1
ATOM 1196 C CA . ARG A 1 152 ? 13.268 1.066 -22.586 1.00 93.88 152 ARG A CA 1
ATOM 1197 C C . ARG A 1 152 ? 14.741 1.175 -22.994 1.00 93.88 152 ARG A C 1
ATOM 1199 O O . ARG A 1 152 ? 15.057 0.959 -24.162 1.00 93.88 152 ARG A O 1
ATOM 1206 N N . LYS A 1 153 ? 15.631 1.529 -22.063 1.00 93.00 153 LYS A N 1
ATOM 1207 C CA . LYS A 1 153 ? 17.078 1.600 -22.321 1.00 93.00 153 LYS A CA 1
ATOM 1208 C C . LYS A 1 153 ? 17.666 0.216 -22.575 1.00 93.00 153 LYS A C 1
ATOM 1210 O O . LYS A 1 153 ? 18.375 0.053 -23.560 1.00 93.00 153 LYS A O 1
ATOM 1215 N N . GLU A 1 154 ? 17.332 -0.760 -21.738 1.00 93.06 154 GLU A N 1
ATOM 1216 C CA . GLU A 1 154 ? 17.773 -2.152 -21.885 1.00 93.06 154 GLU A CA 1
ATOM 1217 C C . GLU A 1 154 ? 17.308 -2.737 -23.220 1.00 93.06 154 GLU A C 1
ATOM 1219 O O . GLU A 1 154 ? 18.111 -3.278 -23.975 1.00 93.06 154 GLU A O 1
ATOM 1224 N N . PHE A 1 155 ? 16.038 -2.532 -23.580 1.00 92.94 155 PHE A N 1
ATOM 1225 C CA . PHE A 1 155 ? 15.513 -2.960 -24.874 1.00 92.94 155 PHE A CA 1
ATOM 1226 C C . PHE A 1 155 ? 16.258 -2.304 -26.042 1.00 92.94 155 PHE A C 1
ATOM 1228 O O . PHE A 1 155 ? 16.641 -2.980 -26.992 1.00 92.94 155 PHE A O 1
ATOM 1235 N N . SER A 1 156 ? 16.522 -0.996 -25.968 1.00 93.75 156 SER A N 1
ATOM 1236 C CA . SER A 1 156 ? 17.292 -0.295 -27.002 1.00 93.75 156 SER A CA 1
ATOM 1237 C C . SER A 1 156 ? 18.718 -0.837 -27.138 1.00 93.75 156 SER A C 1
ATOM 1239 O O . SER A 1 156 ? 19.224 -0.913 -28.255 1.00 93.75 156 SER A O 1
ATOM 1241 N N . GLN A 1 157 ? 19.365 -1.201 -26.028 1.00 93.69 157 GLN A N 1
ATOM 1242 C CA . GLN A 1 157 ? 20.701 -1.800 -26.034 1.00 93.69 157 GLN A CA 1
ATOM 1243 C C . GLN A 1 157 ? 20.683 -3.191 -26.671 1.00 93.69 157 GLN A C 1
ATOM 1245 O O . GLN A 1 157 ? 21.503 -3.465 -27.544 1.00 93.69 157 GLN A O 1
ATOM 1250 N N . LEU A 1 158 ? 19.716 -4.035 -26.306 1.00 93.69 158 LEU A N 1
ATOM 1251 C CA . LEU A 1 158 ? 19.545 -5.359 -26.908 1.00 93.69 158 LEU A CA 1
ATOM 1252 C C . LEU A 1 158 ? 19.308 -5.265 -28.419 1.00 93.69 158 LEU A C 1
ATOM 1254 O O . LEU A 1 158 ? 19.951 -5.973 -29.187 1.00 93.69 158 LEU A O 1
ATOM 1258 N N . MET A 1 159 ? 18.453 -4.338 -28.862 1.00 93.50 159 MET A N 1
ATOM 1259 C CA . MET A 1 159 ? 18.222 -4.112 -30.291 1.00 93.50 159 MET A CA 1
ATOM 1260 C C . MET A 1 159 ? 19.497 -3.668 -31.016 1.00 93.50 159 MET A C 1
ATOM 1262 O O . MET A 1 159 ? 19.779 -4.169 -32.099 1.00 93.50 159 MET A O 1
ATOM 1266 N N . SER A 1 160 ? 20.308 -2.795 -30.409 1.00 88.69 160 SER A N 1
ATOM 1267 C CA . SER A 1 160 ? 21.584 -2.367 -31.002 1.00 88.69 160 SER A CA 1
ATOM 1268 C C . SER A 1 160 ? 22.644 -3.470 -31.086 1.00 88.69 160 SER A C 1
ATOM 1270 O O . SER A 1 160 ? 23.565 -3.346 -31.876 1.00 88.69 160 SER A O 1
ATOM 1272 N N . GLN A 1 161 ? 22.529 -4.535 -30.286 1.00 87.50 161 GLN A N 1
ATOM 1273 C CA . GLN A 1 161 ? 23.424 -5.698 -30.348 1.00 87.50 161 GLN A CA 1
ATOM 1274 C C . GLN A 1 161 ? 22.989 -6.726 -31.403 1.00 87.50 161 GLN A C 1
ATOM 1276 O O . GLN A 1 161 ? 23.786 -7.573 -31.796 1.00 87.50 161 GLN A O 1
ATOM 1281 N N . LEU A 1 162 ? 21.725 -6.674 -31.831 1.00 79.62 162 LEU A N 1
ATOM 1282 C CA . LEU A 1 162 ? 21.148 -7.551 -32.853 1.00 79.62 162 LEU A CA 1
ATOM 1283 C C . LEU A 1 162 ? 21.265 -6.984 -34.277 1.00 79.62 162 LEU A C 1
ATOM 1285 O O . LEU A 1 162 ? 20.917 -7.689 -35.224 1.00 79.62 162 LEU A O 1
ATOM 1289 N N . THR A 1 163 ? 21.703 -5.729 -34.422 1.00 59.94 163 THR A N 1
ATOM 1290 C CA . THR A 1 163 ? 21.868 -5.034 -35.712 1.00 59.94 163 THR A CA 1
ATOM 1291 C C . THR A 1 163 ? 23.346 -4.872 -36.027 1.00 59.94 163 THR A C 1
ATOM 1293 O O . THR A 1 163 ? 23.706 -5.026 -37.213 1.00 59.94 163 THR A O 1
#

Foldseek 3Di:
DPDPPPPPLVVDDLVLLLLLLVLLLPDDPPDALVNSLVCSLPPCCCCPVVVVCSVVSVPQDSVNSFVNNLVLLQVQLVVVVCVVVVPPPPPDPPDDPPCDDVVSVVLSPDRSPPDDSVNCVDPSVSVSSVSSSVRSVVVVVVVVVVVVVVVVVVVVVVVVVVD

Radius of gyration: 18.94 Å; chains: 1; bounding box: 41×47×64 Å

Sequence (163 aa):
MPAEQTLNLDKYPTDTKLLLCQLVYDAKEGNTWEDILDRFINHPIITRLHGTSIMEFANIKADDLSTLVIGIINDTVSKVKAADTSGTTVKQPRGRRSQRNSHDEKLIEESVVGLEFFQLCDHQGRELLILCCGKLHKLCVAEIKRKLSNNRKEFSQLMSQLT